Protein AF-A0A7S1VBF8-F1 (afdb_monomer)

pLDDT: mean 85.91, std 6.39, range [58.34, 95.12]

Sequence (138 aa):
GSLFSTAAFVRLISLGGSTGAMVRLSIVARNVTTALSMAITAILGGDMSLAAAFVCLTGVLGGTYGKPLMNKLGITDPITRGLGIGSSSQGLGVAAIADEPDAFPFAAISMVLTAIAATALVSIPEFKKALIKTATGL

Solvent-accessible surface area (backbone atoms only — not comparable to full-atom values): 6655 Å² total; per-residue (Å²): 95,52,53,60,58,43,15,44,47,41,37,73,71,42,47,66,58,97,80,11,51,40,62,32,43,12,48,28,43,30,52,36,46,50,72,57,20,27,54,53,11,54,77,69,64,20,46,41,69,58,12,37,52,49,15,52,53,40,12,51,51,29,31,69,45,41,63,60,50,35,57,73,70,66,62,76,57,37,59,62,48,9,36,48,39,10,42,61,14,22,66,54,13,34,58,55,38,55,89,40,72,76,15,29,61,38,8,52,51,32,34,51,52,50,46,51,51,52,54,58,47,56,69,35,68,68,52,38,52,54,46,48,29,48,28,63,68,102

Organism: NCBI:txid210454

Mean predicted aligned error: 5.27 Å

Radius of gyration: 15.27 Å; Cα contacts (8 Å, |Δi|>4): 232; chains: 1; bounding box: 38×24×44 Å

Secondary structure (DSSP, 8-state):
--HHHHHHHHHHTTTTGGGTHHHHHHHTTTTS-HHHHHHHHHHHT--HHHHHHHHHHHHHHHHHHHHHHHHHTT---HHHHHHHHHHHS-HHHHHHTTT-TTTHHHHHHHHHHHHHHHHHHHTSHHHHHHHHHHHH--

InterPro domains:
  IPR007300 CidB/LrgB family [PF04172] (2-123)
  IPR007300 CidB/LrgB family [PTHR30249] (2-132)

Foldseek 3Di:
DALLVLLLVCVVVCPPPLPCLQLLLLCSQLAADLVLSLVLSVVLVHDSVSNNVSNVVQLVCLLVVLVVVCVVVVPDDLLCSLLSSLRRHYPSNLVSCVVVVSNSVNSVVNNVVNSVVVVVQSVDPVSSVVSSCSNNVD

Structure (mmCIF, N/CA/C/O backbone):
data_AF-A0A7S1VBF8-F1
#
_entry.id   AF-A0A7S1VBF8-F1
#
loop_
_atom_site.group_PDB
_atom_site.id
_atom_site.type_symbol
_atom_site.label_atom_id
_atom_site.label_alt_id
_atom_site.label_comp_id
_atom_site.label_asym_id
_atom_site.label_entity_id
_atom_site.label_seq_id
_atom_site.pdbx_PDB_ins_code
_atom_site.Cartn_x
_atom_site.Cartn_y
_atom_site.Cartn_z
_atom_site.occupancy
_atom_site.B_iso_or_equiv
_atom_site.auth_seq_id
_atom_site.auth_comp_id
_atom_site.auth_asym_id
_atom_site.auth_atom_id
_atom_site.pdbx_PDB_model_num
ATOM 1 N N . GLY A 1 1 ? 0.502 -4.540 1.817 1.00 58.34 1 GLY A N 1
ATOM 2 C CA . GLY A 1 1 ? 0.905 -5.024 0.472 1.00 58.34 1 GLY A CA 1
ATOM 3 C C . GLY A 1 1 ? 2.383 -4.761 0.276 1.00 58.34 1 GLY A C 1
ATOM 4 O O . GLY A 1 1 ? 2.834 -3.735 0.756 1.00 58.34 1 GLY A O 1
ATOM 5 N N . SER A 1 2 ? 3.150 -5.668 -0.333 1.00 70.38 2 SER A N 1
ATOM 6 C CA . SER A 1 2 ? 4.605 -5.505 -0.510 1.00 70.38 2 SER A CA 1
ATOM 7 C C . SER A 1 2 ? 4.956 -5.141 -1.956 1.00 70.38 2 SER A C 1
ATOM 9 O O . SER A 1 2 ? 4.278 -5.581 -2.884 1.00 70.38 2 SER A O 1
ATOM 11 N N . LEU A 1 3 ? 6.030 -4.364 -2.154 1.00 80.31 3 LEU A N 1
ATOM 12 C CA . LEU A 1 3 ? 6.512 -3.949 -3.483 1.00 80.31 3 LEU A CA 1
ATOM 13 C C . LEU A 1 3 ? 6.706 -5.161 -4.418 1.00 80.31 3 LEU A C 1
ATOM 15 O O . LEU A 1 3 ? 6.281 -5.143 -5.570 1.00 80.31 3 LEU A O 1
ATOM 19 N N . PHE A 1 4 ? 7.270 -6.258 -3.898 1.00 82.75 4 PHE A N 1
ATOM 20 C CA . PHE A 1 4 ? 7.457 -7.502 -4.652 1.00 82.75 4 PHE A CA 1
ATOM 21 C C . PHE A 1 4 ? 6.157 -8.221 -4.996 1.00 82.75 4 PHE A C 1
ATOM 23 O O . PHE A 1 4 ? 6.056 -8.779 -6.084 1.00 82.75 4 PHE A O 1
ATOM 30 N N . SER A 1 5 ? 5.164 -8.217 -4.101 1.00 83.00 5 SER A N 1
ATOM 31 C CA . SER A 1 5 ? 3.870 -8.844 -4.380 1.00 83.00 5 SER A CA 1
ATOM 32 C C . SER A 1 5 ? 3.183 -8.143 -5.548 1.00 83.00 5 SER A C 1
ATOM 34 O O . SER A 1 5 ? 2.753 -8.806 -6.491 1.00 83.00 5 SER A O 1
ATOM 36 N N . THR A 1 6 ? 3.177 -6.807 -5.547 1.00 85.31 6 THR A N 1
ATOM 37 C CA . THR A 1 6 ? 2.651 -6.028 -6.670 1.00 85.31 6 THR A CA 1
ATOM 38 C C . THR A 1 6 ? 3.456 -6.281 -7.943 1.00 85.31 6 THR A C 1
ATOM 40 O O . THR A 1 6 ? 2.859 -6.535 -8.984 1.00 85.31 6 THR A O 1
ATOM 43 N N . ALA A 1 7 ? 4.793 -6.273 -7.867 1.00 83.81 7 ALA A N 1
ATOM 44 C CA . ALA A 1 7 ? 5.676 -6.537 -9.006 1.00 83.81 7 ALA A CA 1
ATOM 45 C C . ALA A 1 7 ? 5.431 -7.920 -9.640 1.00 83.81 7 ALA A C 1
ATOM 47 O O . ALA A 1 7 ? 5.294 -8.032 -10.858 1.00 83.81 7 ALA A O 1
ATOM 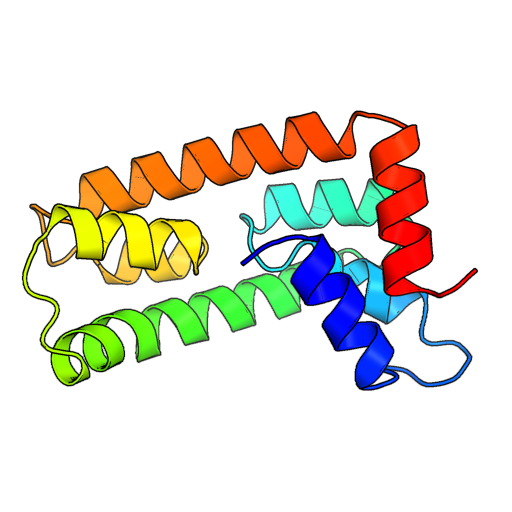48 N N . ALA A 1 8 ? 5.320 -8.966 -8.819 1.00 83.69 8 ALA A N 1
ATOM 49 C CA . ALA A 1 8 ? 5.026 -10.318 -9.278 1.00 83.69 8 ALA A CA 1
ATOM 50 C C . ALA A 1 8 ? 3.622 -10.411 -9.891 1.00 83.69 8 ALA A C 1
ATOM 52 O O . ALA A 1 8 ? 3.447 -11.023 -10.944 1.00 83.69 8 ALA A O 1
ATOM 53 N N . PHE A 1 9 ? 2.633 -9.757 -9.277 1.00 85.81 9 PHE A N 1
ATOM 54 C CA . PHE A 1 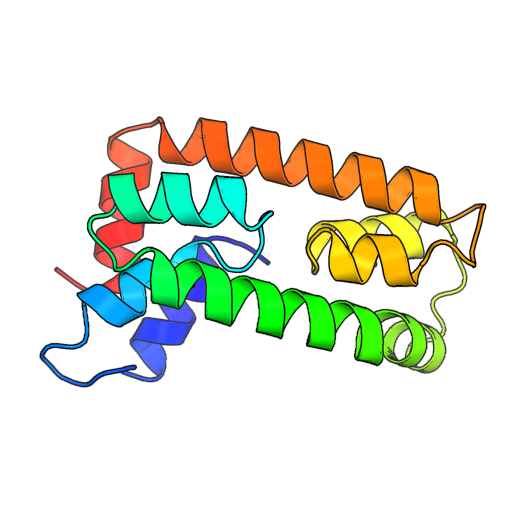9 ? 1.257 -9.750 -9.765 1.00 85.81 9 PHE A CA 1
ATOM 55 C C . PHE A 1 9 ? 1.122 -9.058 -11.127 1.00 85.81 9 PHE A C 1
ATOM 57 O O . PHE A 1 9 ? 0.564 -9.647 -12.052 1.00 85.81 9 PHE A O 1
ATOM 64 N N . VAL A 1 10 ? 1.674 -7.847 -11.294 1.00 85.19 10 VAL A N 1
ATOM 65 C CA . VAL A 1 10 ? 1.590 -7.112 -12.575 1.00 85.19 10 VAL A CA 1
ATOM 66 C C . VAL A 1 10 ? 2.323 -7.827 -13.708 1.00 85.19 10 VAL A C 1
ATOM 68 O O . VAL A 1 10 ? 1.930 -7.712 -14.871 1.00 85.19 10 VAL A O 1
ATOM 71 N N . ARG A 1 11 ? 3.363 -8.599 -13.375 1.00 83.44 11 ARG A N 1
ATOM 72 C CA . ARG A 1 11 ? 4.038 -9.479 -14.323 1.00 83.44 11 ARG A CA 1
ATOM 73 C C . ARG A 1 11 ? 3.185 -10.686 -14.694 1.00 83.44 11 ARG A C 1
ATOM 75 O O . ARG A 1 11 ? 3.086 -10.994 -15.876 1.00 83.44 11 ARG A O 1
ATOM 82 N N . LEU A 1 12 ? 2.587 -11.359 -13.712 1.00 84.88 12 LEU A N 1
ATOM 83 C CA . LEU A 1 12 ? 1.766 -12.552 -13.932 1.00 84.88 12 LEU A CA 1
ATOM 84 C C . LEU A 1 12 ? 0.594 -12.257 -14.872 1.00 84.88 12 LEU A C 1
ATOM 86 O O . LEU A 1 12 ? 0.343 -13.016 -15.801 1.00 84.88 12 LEU A O 1
ATOM 90 N N . ILE A 1 13 ? -0.063 -11.110 -14.693 1.00 85.31 13 ILE A N 1
ATOM 91 C CA . ILE A 1 13 ? -1.163 -10.667 -15.564 1.00 85.31 13 ILE A CA 1
ATOM 92 C C . ILE A 1 13 ? -0.681 -10.030 -16.880 1.00 85.31 13 ILE A C 1
ATOM 94 O O . ILE A 1 13 ? -1.496 -9.562 -17.670 1.00 85.31 13 ILE A O 1
ATOM 98 N N . SER A 1 14 ? 0.635 -9.973 -17.115 1.00 80.00 14 SER A N 1
ATOM 99 C CA . SER A 1 14 ? 1.259 -9.357 -18.293 1.00 80.00 14 SER A CA 1
ATOM 100 C C . SER A 1 14 ? 0.753 -7.943 -18.593 1.00 80.00 14 SER A C 1
ATOM 102 O O . SER A 1 14 ? 0.539 -7.577 -19.751 1.00 80.00 14 SER A O 1
ATOM 104 N N . LEU A 1 15 ? 0.594 -7.116 -17.554 1.00 76.94 15 LEU A N 1
ATOM 105 C CA . LEU A 1 15 ? -0.029 -5.801 -17.689 1.00 76.94 15 LEU A CA 1
ATOM 106 C C . LEU A 1 15 ? 0.736 -4.939 -18.710 1.00 76.94 15 LEU A C 1
ATOM 108 O O . LEU A 1 15 ? 1.951 -4.768 -18.587 1.00 76.94 15 LEU A O 1
ATOM 112 N N . GLY A 1 16 ? 0.042 -4.450 -19.741 1.00 70.81 16 GLY A N 1
ATOM 113 C CA . GLY A 1 16 ? 0.634 -3.652 -20.824 1.00 70.81 16 GLY A CA 1
ATOM 114 C C . GLY A 1 16 ? 1.390 -4.436 -21.914 1.00 70.81 16 GLY A C 1
ATOM 115 O O . GLY A 1 16 ? 2.070 -3.816 -22.725 1.00 70.81 16 GLY A O 1
ATOM 116 N N . GLY A 1 17 ? 1.301 -5.772 -21.965 1.00 72.19 17 GLY A N 1
ATOM 117 C CA . GLY A 1 17 ? 1.886 -6.578 -23.051 1.00 72.19 17 GLY A CA 1
ATOM 118 C C . GLY A 1 17 ? 3.424 -6.592 -23.074 1.00 72.19 17 GLY A C 1
ATOM 119 O O . GLY A 1 17 ? 4.063 -6.446 -22.031 1.00 72.19 17 GLY A O 1
ATOM 120 N N . SER A 1 18 ? 4.037 -6.788 -24.248 1.00 61.75 18 SER A N 1
ATOM 121 C CA . SER A 1 18 ? 5.504 -6.876 -24.409 1.00 61.75 18 SER A CA 1
ATOM 122 C C . SER A 1 18 ? 6.240 -5.553 -24.149 1.00 61.75 18 SER A C 1
ATOM 124 O O . SER A 1 18 ? 7.388 -5.574 -23.715 1.00 61.75 18 SER A O 1
ATOM 126 N N . THR A 1 19 ? 5.578 -4.407 -24.338 1.00 67.19 19 THR A N 1
ATOM 127 C CA . THR A 1 19 ? 6.143 -3.054 -24.133 1.00 67.19 19 THR A CA 1
ATOM 128 C C . THR A 1 19 ? 5.710 -2.426 -22.797 1.00 67.19 19 THR A C 1
ATOM 130 O O . THR A 1 19 ? 6.096 -1.311 -22.458 1.00 67.19 19 THR A O 1
ATOM 133 N N . GLY A 1 20 ? 4.935 -3.149 -21.982 1.00 79.94 20 GLY A N 1
ATOM 134 C CA . GLY A 1 20 ? 4.307 -2.646 -20.755 1.00 79.94 20 GLY A CA 1
ATOM 135 C C . GLY A 1 20 ? 5.230 -2.431 -19.555 1.00 79.94 20 GLY A C 1
ATOM 136 O O . GLY A 1 20 ? 4.731 -2.200 -18.456 1.00 79.94 20 GLY A O 1
ATOM 137 N N . ALA A 1 21 ? 6.555 -2.514 -19.719 1.00 81.31 21 ALA A N 1
ATOM 138 C CA . ALA A 1 21 ? 7.510 -2.393 -18.615 1.00 81.31 21 ALA A CA 1
ATOM 139 C C . ALA A 1 21 ? 7.329 -1.080 -17.833 1.00 81.31 21 ALA A C 1
ATOM 141 O O . ALA A 1 21 ? 7.308 -1.103 -16.605 1.00 81.31 21 ALA A O 1
ATOM 142 N N . MET A 1 22 ? 7.101 0.035 -18.533 1.00 85.19 22 MET A N 1
ATOM 143 C CA . MET A 1 22 ? 6.876 1.344 -17.911 1.00 85.19 22 MET A CA 1
ATOM 144 C C . MET A 1 22 ? 5.627 1.350 -17.019 1.00 85.19 22 MET A C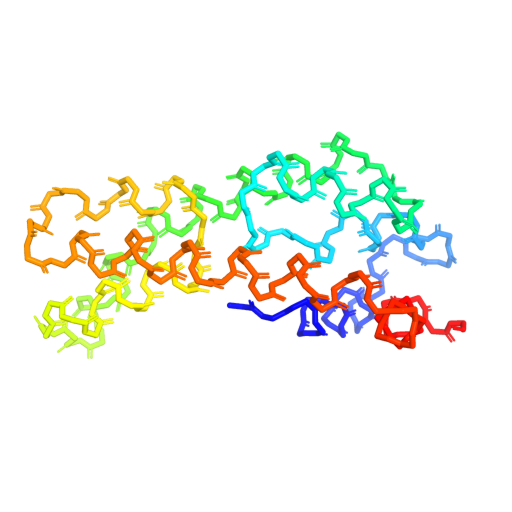 1
ATOM 146 O O . MET A 1 22 ? 5.696 1.763 -15.865 1.00 85.19 22 MET A O 1
ATOM 150 N N . VAL A 1 23 ? 4.508 0.812 -17.517 1.00 85.38 23 VAL A N 1
ATOM 151 C CA . VAL A 1 23 ? 3.244 0.715 -16.766 1.00 85.38 23 VAL A CA 1
ATOM 152 C C . VAL A 1 23 ? 3.399 -0.198 -15.551 1.00 85.38 23 VAL A C 1
ATOM 154 O O . VAL A 1 23 ? 2.918 0.123 -14.467 1.00 85.38 23 VAL A O 1
ATOM 157 N N . ARG A 1 24 ? 4.103 -1.328 -15.702 1.00 86.50 24 ARG A N 1
ATOM 158 C CA . ARG A 1 24 ? 4.373 -2.249 -14.588 1.00 86.50 24 ARG A CA 1
ATOM 159 C C . ARG A 1 24 ? 5.173 -1.557 -13.494 1.00 86.50 24 ARG A C 1
ATOM 161 O O . ARG A 1 24 ? 4.778 -1.649 -12.336 1.00 86.50 24 ARG A O 1
ATOM 168 N N . LEU A 1 25 ? 6.235 -0.835 -13.859 1.00 85.75 25 LEU A N 1
ATOM 169 C CA . LEU A 1 25 ? 7.082 -0.090 -12.924 1.00 85.75 25 LEU A CA 1
ATOM 170 C C . LEU A 1 25 ? 6.314 1.030 -12.206 1.00 85.75 25 LEU A C 1
ATOM 172 O O . LEU A 1 25 ? 6.495 1.190 -11.000 1.00 85.75 25 LEU A O 1
ATOM 176 N N . SER A 1 26 ? 5.396 1.724 -12.889 1.00 88.19 26 SER A N 1
ATOM 177 C CA . SER A 1 26 ? 4.522 2.743 -12.281 1.00 88.19 26 SER A CA 1
ATOM 178 C C . SER A 1 26 ? 3.605 2.217 -11.178 1.00 88.19 26 SER A C 1
ATOM 180 O O . SER A 1 26 ? 3.180 2.978 -10.315 1.00 88.19 26 SER A O 1
ATOM 182 N N . ILE A 1 27 ? 3.263 0.928 -11.197 1.00 86.38 27 ILE A N 1
ATOM 183 C CA . ILE A 1 27 ? 2.285 0.348 -10.265 1.00 86.38 27 ILE A CA 1
ATOM 184 C C . ILE A 1 27 ? 2.962 -0.272 -9.042 1.00 86.38 27 ILE A C 1
ATOM 186 O O . ILE A 1 27 ? 2.313 -0.430 -8.007 1.00 86.38 27 ILE A O 1
ATOM 190 N N . VAL A 1 28 ? 4.256 -0.604 -9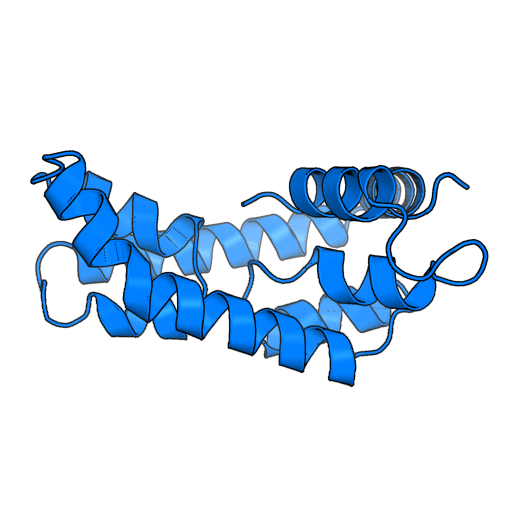.121 1.00 85.12 28 VAL A N 1
ATOM 191 C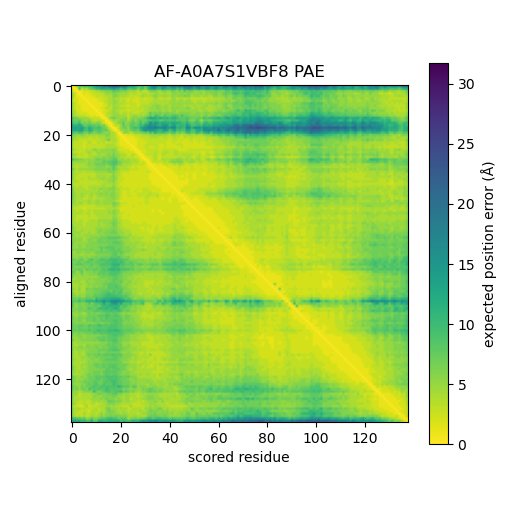 CA . VAL A 1 28 ? 4.976 -1.354 -8.074 1.00 85.12 28 VAL A CA 1
ATOM 192 C C . VAL A 1 28 ? 4.816 -0.723 -6.687 1.00 85.12 28 VAL A C 1
ATOM 194 O O . VAL A 1 28 ? 4.605 -1.447 -5.716 1.00 85.12 28 VAL A O 1
ATOM 197 N N . ALA A 1 29 ? 4.849 0.610 -6.607 1.00 84.12 29 ALA A N 1
ATOM 198 C CA . ALA A 1 29 ? 4.763 1.376 -5.364 1.00 84.12 29 ALA A CA 1
ATOM 199 C C . ALA A 1 29 ? 3.344 1.868 -5.005 1.00 84.12 29 ALA A C 1
ATOM 201 O O . ALA A 1 29 ? 3.190 2.765 -4.182 1.00 84.12 29 ALA A O 1
ATOM 202 N N . ARG A 1 30 ? 2.278 1.272 -5.558 1.00 83.94 30 ARG A N 1
ATOM 203 C CA . ARG A 1 30 ? 0.879 1.700 -5.315 1.00 83.94 30 ARG A CA 1
ATOM 204 C C . ARG A 1 30 ? 0.389 1.641 -3.856 1.00 83.94 30 ARG A C 1
ATOM 206 O O . ARG A 1 30 ? -0.729 2.053 -3.574 1.00 83.94 30 ARG A O 1
ATOM 213 N N . ASN A 1 31 ? 1.159 1.019 -2.968 1.00 76.44 31 ASN A N 1
ATOM 214 C CA . ASN A 1 31 ? 0.837 0.694 -1.574 1.00 76.44 31 ASN A CA 1
ATOM 215 C C . ASN A 1 31 ? 1.425 1.693 -0.560 1.00 76.44 31 ASN A C 1
ATOM 217 O O . ASN A 1 31 ? 1.347 1.447 0.640 1.00 76.44 31 ASN A O 1
ATOM 221 N N . VAL A 1 32 ? 2.058 2.770 -1.027 1.00 80.75 32 VAL A N 1
ATOM 222 C CA . VAL A 1 32 ? 2.551 3.869 -0.186 1.00 80.75 32 VAL A CA 1
ATOM 223 C C . VAL A 1 32 ? 1.787 5.161 -0.493 1.00 80.75 32 VAL A C 1
ATOM 225 O O . VAL A 1 32 ? 0.865 5.179 -1.303 1.00 80.75 32 VAL A O 1
ATOM 228 N N . THR A 1 33 ? 2.135 6.265 0.168 1.00 86.31 33 THR A N 1
ATOM 229 C CA . THR A 1 33 ? 1.528 7.570 -0.122 1.00 86.31 33 THR A CA 1
ATOM 230 C C . THR A 1 33 ? 1.859 8.039 -1.540 1.00 86.31 33 THR A C 1
ATOM 232 O O . THR A 1 33 ? 2.905 7.701 -2.093 1.00 86.31 33 THR A O 1
ATOM 235 N N . THR A 1 34 ? 0.989 8.869 -2.122 1.00 87.75 34 THR A N 1
ATOM 236 C CA . THR A 1 34 ? 1.135 9.382 -3.494 1.00 87.75 34 THR A CA 1
ATOM 237 C C . THR A 1 34 ? 2.503 9.992 -3.758 1.00 87.75 34 THR A C 1
ATOM 239 O O . THR A 1 34 ? 3.167 9.607 -4.718 1.00 87.75 34 THR A O 1
ATOM 242 N N . ALA A 1 35 ? 2.958 10.879 -2.869 1.00 86.25 35 ALA A N 1
ATOM 243 C CA . ALA A 1 35 ? 4.257 11.528 -2.998 1.00 86.25 35 ALA A CA 1
ATOM 244 C C . ALA A 1 35 ? 5.410 10.509 -3.008 1.00 86.25 35 ALA A C 1
ATOM 246 O O . ALA A 1 35 ? 6.301 10.588 -3.853 1.00 86.25 35 ALA A O 1
ATOM 247 N N . LEU A 1 36 ? 5.367 9.513 -2.116 1.00 86.00 36 LEU A N 1
ATOM 248 C CA . LEU A 1 36 ? 6.415 8.501 -2.039 1.00 86.00 36 LEU A CA 1
ATOM 249 C C . LEU A 1 36 ? 6.387 7.555 -3.247 1.00 86.00 36 LEU A C 1
ATOM 251 O O . LEU A 1 36 ? 7.435 7.237 -3.803 1.00 86.00 36 LEU A O 1
ATOM 255 N N . SER A 1 37 ? 5.201 7.149 -3.701 1.00 88.31 37 SER A N 1
ATOM 256 C CA . SER A 1 37 ? 5.056 6.306 -4.890 1.00 88.31 37 SER A CA 1
ATOM 257 C C . SER A 1 37 ? 5.599 6.996 -6.136 1.00 88.31 37 SER A C 1
ATOM 259 O O . SER A 1 37 ? 6.283 6.361 -6.937 1.00 88.31 37 SER A O 1
ATOM 261 N N . MET A 1 38 ? 5.327 8.294 -6.304 1.00 90.44 38 MET A N 1
ATOM 262 C CA . MET A 1 38 ? 5.862 9.077 -7.419 1.00 90.44 38 MET A CA 1
ATOM 263 C C . MET A 1 38 ? 7.392 9.152 -7.364 1.00 90.44 38 MET A C 1
ATOM 265 O O . MET A 1 38 ? 8.040 8.913 -8.381 1.00 90.44 38 MET A O 1
ATOM 269 N N . ALA A 1 39 ? 7.974 9.386 -6.183 1.00 88.75 39 ALA A N 1
ATOM 270 C CA . ALA A 1 39 ? 9.426 9.400 -6.002 1.00 88.75 39 ALA A CA 1
ATOM 271 C C . ALA A 1 39 ? 10.069 8.039 -6.331 1.00 88.75 39 ALA A C 1
ATOM 273 O O . ALA A 1 39 ? 11.035 7.977 -7.091 1.00 88.75 39 ALA A O 1
ATOM 274 N N . ILE A 1 40 ? 9.502 6.935 -5.828 1.00 85.81 40 ILE A N 1
ATOM 275 C CA . ILE A 1 40 ? 9.971 5.576 -6.144 1.00 85.81 40 ILE A CA 1
ATOM 276 C C . ILE A 1 40 ? 9.841 5.303 -7.648 1.00 85.81 40 ILE A C 1
ATOM 278 O O . ILE A 1 40 ? 10.765 4.782 -8.267 1.00 85.81 40 ILE A O 1
ATOM 282 N N . THR A 1 41 ? 8.725 5.696 -8.258 1.00 89.62 41 THR A N 1
ATOM 283 C CA . THR A 1 41 ? 8.476 5.492 -9.691 1.00 89.62 41 THR A CA 1
ATOM 284 C C . THR A 1 41 ? 9.482 6.244 -10.558 1.00 89.62 41 THR A C 1
ATOM 286 O O . THR A 1 41 ? 9.996 5.670 -11.517 1.00 89.62 41 THR A O 1
ATOM 289 N N . ALA A 1 42 ? 9.831 7.480 -10.189 1.00 87.94 42 ALA A N 1
ATOM 290 C CA . ALA A 1 42 ? 10.872 8.249 -10.866 1.00 87.94 42 ALA A CA 1
ATOM 291 C C . ALA A 1 42 ? 12.238 7.544 -10.797 1.00 87.94 42 ALA A C 1
ATOM 293 O O . ALA A 1 42 ? 12.939 7.445 -11.801 1.00 87.94 42 ALA A O 1
ATOM 294 N N . ILE A 1 43 ? 12.591 6.972 -9.638 1.00 85.56 43 ILE A N 1
ATOM 295 C CA . ILE A 1 43 ? 13.836 6.205 -9.451 1.00 85.56 43 ILE A CA 1
ATOM 296 C C . ILE A 1 43 ? 13.843 4.917 -10.292 1.00 85.56 43 ILE A C 1
ATOM 298 O O . ILE A 1 43 ? 14.904 4.484 -10.758 1.00 85.56 43 ILE A O 1
ATOM 302 N N . LEU A 1 44 ? 12.682 4.279 -10.452 1.00 84.69 44 LEU A N 1
ATOM 303 C CA . LEU A 1 44 ? 12.511 3.042 -11.216 1.00 84.69 44 LEU A CA 1
ATOM 304 C C . LEU A 1 44 ? 12.379 3.270 -12.731 1.00 84.69 44 LEU A C 1
ATOM 306 O O . LEU A 1 44 ? 12.533 2.310 -13.480 1.00 84.69 44 LEU A O 1
ATOM 310 N N . GLY A 1 45 ? 12.131 4.503 -13.184 1.00 85.44 45 GLY A N 1
ATOM 311 C CA . GLY A 1 45 ? 11.945 4.834 -14.602 1.00 85.44 45 GLY A CA 1
ATOM 312 C C . GLY A 1 45 ? 10.531 4.566 -15.137 1.00 85.44 45 GLY A C 1
ATOM 313 O O . GLY A 1 45 ? 10.367 4.321 -16.330 1.00 85.44 45 GLY A O 1
ATOM 314 N N . GLY A 1 46 ? 9.515 4.568 -14.268 1.00 86.75 46 GLY A N 1
ATOM 315 C CA . GLY A 1 46 ? 8.106 4.499 -14.670 1.00 86.75 46 GLY A CA 1
ATOM 316 C C . GLY A 1 46 ? 7.476 5.881 -14.887 1.00 86.75 46 GLY A C 1
ATOM 317 O O . GLY A 1 46 ? 8.089 6.919 -14.649 1.00 86.75 46 GLY A O 1
ATOM 318 N N . ASP A 1 47 ? 6.211 5.894 -15.295 1.00 91.25 47 ASP A N 1
ATOM 319 C CA . ASP A 1 47 ? 5.383 7.100 -15.400 1.00 91.25 47 ASP A CA 1
ATOM 320 C C . ASP A 1 47 ? 4.789 7.503 -14.032 1.00 91.25 47 ASP A C 1
ATOM 322 O O . ASP A 1 47 ? 4.066 6.720 -13.402 1.00 91.25 47 ASP A O 1
ATOM 326 N N . MET A 1 48 ? 5.091 8.723 -13.573 1.00 91.56 48 MET A N 1
ATOM 327 C CA . MET A 1 48 ? 4.652 9.253 -12.272 1.00 91.56 48 MET A CA 1
ATOM 328 C C . MET A 1 48 ? 3.146 9.552 -12.211 1.00 91.56 48 MET A C 1
ATOM 330 O O . MET A 1 48 ? 2.543 9.429 -11.142 1.00 91.56 48 MET A O 1
ATOM 334 N N . SER A 1 49 ? 2.531 9.922 -13.335 1.00 91.44 49 SER A N 1
ATOM 335 C CA . SER A 1 49 ? 1.097 10.215 -13.424 1.00 91.44 49 SER A CA 1
ATOM 336 C C . SER A 1 49 ? 0.273 8.942 -13.238 1.00 91.44 49 SER A C 1
ATOM 338 O O . SER A 1 49 ? -0.685 8.925 -12.463 1.00 91.44 49 SER A O 1
ATOM 340 N N . LEU A 1 50 ? 0.693 7.841 -13.869 1.00 89.88 50 LEU A N 1
ATOM 341 C CA . LEU A 1 50 ? 0.101 6.521 -13.652 1.00 89.88 50 LEU A CA 1
ATOM 342 C C . LEU A 1 50 ? 0.266 6.075 -12.200 1.00 89.88 50 LEU A C 1
ATOM 344 O O . LEU A 1 50 ? -0.699 5.605 -11.597 1.00 89.88 50 LEU A O 1
ATOM 348 N N . ALA A 1 51 ? 1.450 6.267 -11.614 1.00 91.00 51 ALA A N 1
ATOM 349 C CA . ALA A 1 51 ? 1.681 5.924 -10.215 1.00 91.00 51 ALA A CA 1
ATOM 350 C C . ALA A 1 51 ? 0.684 6.632 -9.287 1.00 91.00 51 ALA A C 1
ATOM 352 O O . ALA A 1 51 ? 0.034 5.972 -8.477 1.00 91.00 51 ALA A O 1
ATOM 353 N N . ALA A 1 52 ? 0.494 7.945 -9.454 1.00 90.50 52 ALA A N 1
ATOM 354 C CA . ALA A 1 52 ? -0.469 8.713 -8.670 1.00 90.50 52 ALA A CA 1
ATOM 355 C C . ALA A 1 52 ? -1.915 8.214 -8.849 1.00 90.50 52 ALA A C 1
ATOM 357 O O . ALA A 1 52 ? -2.646 8.073 -7.866 1.00 90.50 52 ALA A O 1
ATOM 358 N N . ALA A 1 53 ? -2.319 7.886 -10.080 1.00 90.94 53 ALA A N 1
ATOM 359 C CA . ALA A 1 53 ? -3.654 7.365 -10.365 1.00 90.94 53 ALA A CA 1
ATOM 360 C C . ALA A 1 53 ? -3.917 6.013 -9.673 1.00 90.94 53 ALA A C 1
ATOM 362 O O . ALA A 1 53 ? -4.948 5.836 -9.020 1.00 90.94 53 ALA A O 1
ATOM 363 N N . PHE A 1 54 ? -2.978 5.065 -9.761 1.00 89.00 54 PHE A N 1
ATOM 364 C CA . PHE A 1 54 ? -3.127 3.738 -9.149 1.00 89.00 54 PHE A CA 1
ATOM 365 C C . PHE A 1 54 ? -3.084 3.772 -7.623 1.00 89.00 54 PHE A C 1
ATOM 367 O O . PHE A 1 54 ? -3.804 3.020 -6.964 1.00 89.00 54 PHE A O 1
ATOM 374 N N . VAL A 1 55 ? -2.268 4.652 -7.059 1.00 90.06 55 VAL A N 1
ATOM 375 C CA . VAL A 1 55 ? -2.249 4.995 -5.634 1.00 90.06 55 VAL A CA 1
ATOM 376 C C . VAL A 1 55 ? -3.624 5.495 -5.190 1.00 90.06 55 VAL A C 1
ATOM 378 O O . VAL A 1 55 ? -4.251 4.885 -4.325 1.00 90.06 55 VAL A O 1
ATOM 381 N N . CYS A 1 56 ? -4.167 6.533 -5.837 1.00 89.38 56 CYS A N 1
ATOM 382 C CA . CYS A 1 56 ? -5.491 7.063 -5.501 1.00 89.38 56 CYS A CA 1
ATOM 383 C C . CYS A 1 56 ? -6.570 5.979 -5.581 1.00 89.38 56 CYS A C 1
ATOM 385 O O . CYS A 1 56 ? -7.361 5.834 -4.651 1.00 89.38 56 CYS A O 1
ATOM 387 N N . LEU A 1 57 ? -6.544 5.156 -6.633 1.00 88.94 57 LEU A N 1
ATOM 388 C CA . LEU A 1 57 ? -7.445 4.016 -6.770 1.00 88.94 57 LEU A CA 1
ATOM 389 C C . LEU A 1 57 ? -7.305 3.031 -5.598 1.00 88.94 57 LEU A C 1
ATOM 391 O O . LEU A 1 57 ? -8.305 2.607 -5.028 1.00 88.94 57 LEU A O 1
ATOM 395 N N . THR A 1 58 ? -6.078 2.688 -5.198 1.00 87.19 58 THR A N 1
ATOM 396 C CA . THR A 1 58 ? -5.822 1.826 -4.028 1.00 87.19 58 THR A CA 1
ATOM 397 C C . THR A 1 58 ? -6.372 2.438 -2.751 1.00 87.19 58 THR A C 1
ATOM 399 O O . THR A 1 58 ? -7.003 1.740 -1.965 1.00 87.19 58 THR A O 1
ATOM 402 N N . GLY A 1 59 ? -6.155 3.738 -2.556 1.00 87.00 59 GLY A N 1
ATOM 403 C CA . GLY A 1 59 ? -6.625 4.464 -1.387 1.00 87.00 59 GLY A CA 1
ATOM 404 C C . GLY A 1 59 ? -8.147 4.487 -1.283 1.00 87.00 59 GLY A C 1
ATOM 405 O O . GLY A 1 59 ? -8.676 4.210 -0.209 1.00 87.00 59 GLY A O 1
ATOM 406 N N . VAL A 1 60 ? -8.844 4.745 -2.394 1.00 89.25 60 VAL A N 1
ATOM 407 C CA . VAL A 1 60 ? -10.313 4.700 -2.455 1.00 89.25 60 VAL A CA 1
ATOM 408 C C . VAL A 1 60 ? -10.812 3.292 -2.149 1.00 89.25 60 VAL A C 1
ATOM 410 O O . VAL A 1 60 ? -11.628 3.122 -1.251 1.00 89.25 60 VAL A O 1
ATOM 413 N N . LEU A 1 61 ? -10.270 2.265 -2.812 1.00 88.25 61 LEU A N 1
ATOM 414 C CA . LEU A 1 61 ? -10.670 0.877 -2.563 1.00 88.25 61 LEU A CA 1
ATOM 415 C C . LEU A 1 61 ? -10.418 0.463 -1.105 1.00 88.25 61 LEU A C 1
ATOM 417 O O . LEU A 1 61 ? -11.284 -0.138 -0.475 1.00 88.25 61 LEU A O 1
ATOM 421 N N . GLY A 1 62 ? -9.261 0.813 -0.545 1.00 85.69 62 GLY A N 1
ATOM 422 C CA . GLY A 1 62 ? -8.926 0.524 0.847 1.00 85.69 62 GLY A CA 1
ATOM 423 C C . GLY A 1 62 ? -9.842 1.246 1.836 1.00 85.69 62 GLY A C 1
ATOM 424 O O . GLY A 1 62 ? -10.256 0.646 2.823 1.00 85.69 62 GLY A O 1
ATOM 425 N N . GLY A 1 63 ? -10.197 2.504 1.567 1.00 87.50 63 GLY A N 1
ATOM 426 C CA . GLY A 1 63 ? -11.108 3.269 2.417 1.00 87.50 63 GLY A CA 1
ATOM 427 C C . GLY A 1 63 ? -12.560 2.801 2.335 1.00 87.50 63 GLY A C 1
ATOM 428 O O . GLY A 1 63 ? -13.241 2.725 3.354 1.00 87.50 63 GLY A O 1
ATOM 429 N N . THR A 1 64 ? -13.024 2.425 1.143 1.00 90.50 64 THR A N 1
ATOM 430 C CA . THR A 1 64 ? -14.394 1.944 0.929 1.00 90.50 64 THR A CA 1
ATOM 431 C C . THR A 1 64 ? -14.590 0.518 1.438 1.00 90.50 64 THR A C 1
ATOM 433 O O . THR A 1 64 ? -15.604 0.234 2.069 1.00 90.50 64 THR A O 1
ATOM 436 N N . TYR A 1 65 ? -13.638 -0.386 1.185 1.00 90.19 65 TYR A N 1
ATOM 437 C CA . TYR A 1 65 ? -13.803 -1.815 1.475 1.00 90.19 65 TYR A CA 1
ATOM 438 C C . TYR A 1 65 ? -13.086 -2.296 2.738 1.00 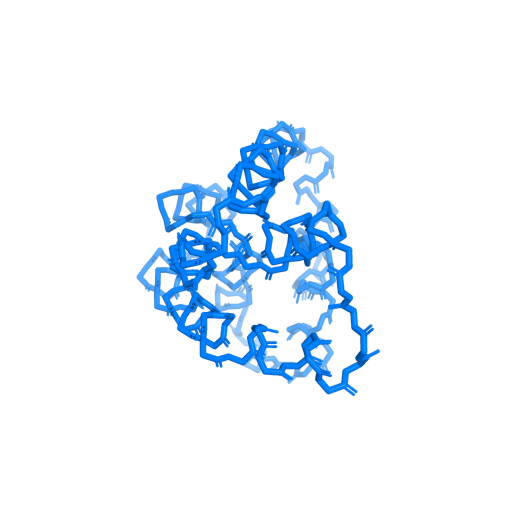90.19 65 TYR A C 1
ATOM 440 O O . TYR A 1 65 ? -13.443 -3.360 3.240 1.00 90.19 65 TYR A O 1
ATOM 448 N N . GLY A 1 66 ? -12.127 -1.542 3.285 1.00 88.56 66 GLY A N 1
ATOM 449 C CA . GLY A 1 66 ? -11.331 -1.962 4.442 1.00 88.56 66 GLY A CA 1
ATOM 450 C C . GLY A 1 66 ? -12.185 -2.295 5.666 1.00 88.56 66 GLY A C 1
ATOM 451 O O . GLY A 1 66 ? -12.253 -3.454 6.075 1.00 88.56 66 GLY A O 1
ATOM 452 N N . LYS A 1 67 ? -12.906 -1.306 6.210 1.00 89.75 67 LYS A N 1
ATOM 453 C CA . LYS A 1 67 ? -13.753 -1.503 7.401 1.00 89.75 67 LYS A CA 1
ATOM 454 C C . LYS A 1 67 ? -14.859 -2.551 7.197 1.00 89.75 67 LYS A C 1
ATOM 456 O O . LYS A 1 67 ? -14.968 -3.448 8.036 1.00 89.75 67 LYS A O 1
ATOM 461 N N . PRO A 1 68 ? -15.655 -2.524 6.102 1.00 90.38 68 PRO A N 1
ATOM 462 C CA . PRO A 1 68 ? -16.671 -3.552 5.868 1.00 90.38 68 PRO A CA 1
ATOM 463 C C . PRO A 1 68 ? -16.099 -4.970 5.807 1.00 90.38 68 PRO A C 1
ATOM 465 O O . PRO A 1 68 ? -16.713 -5.901 6.329 1.00 90.38 68 PRO A O 1
ATOM 468 N N . LEU A 1 69 ? -14.918 -5.146 5.205 1.00 91.00 69 LEU A N 1
ATOM 469 C CA . LEU A 1 69 ? -14.267 -6.450 5.123 1.00 91.00 69 LEU A CA 1
ATOM 470 C C . LEU A 1 69 ? -13.869 -6.965 6.510 1.00 91.00 69 LEU A C 1
ATOM 472 O O . LEU A 1 69 ? -14.090 -8.131 6.820 1.00 91.00 69 LEU A O 1
ATOM 476 N N . MET A 1 70 ? -13.339 -6.096 7.364 1.00 91.06 70 MET A N 1
ATOM 477 C CA . MET A 1 70 ? -12.915 -6.460 8.719 1.00 91.06 70 MET A CA 1
ATOM 478 C C . MET A 1 70 ? -14.104 -6.791 9.617 1.00 91.06 70 MET A C 1
ATOM 480 O O . MET A 1 70 ? -14.049 -7.768 10.360 1.00 91.06 70 MET A O 1
ATOM 484 N N . ASN A 1 71 ? -15.209 -6.052 9.474 1.00 91.88 71 ASN A N 1
ATOM 485 C CA . ASN A 1 71 ? -16.476 -6.380 10.127 1.00 91.88 71 ASN A CA 1
ATOM 486 C C . ASN A 1 71 ? -16.988 -7.758 9.683 1.00 91.88 71 ASN A C 1
ATOM 488 O O . ASN A 1 71 ? -17.391 -8.562 10.517 1.00 91.88 71 ASN A O 1
ATOM 492 N N . LYS A 1 72 ? -16.920 -8.065 8.379 1.00 94.00 72 LYS A N 1
ATOM 493 C CA . LYS A 1 72 ? -17.329 -9.371 7.837 1.00 94.00 72 LYS A CA 1
ATOM 494 C C . LYS A 1 72 ? -16.446 -10.521 8.332 1.00 94.00 72 LYS A C 1
ATOM 496 O O . LYS A 1 72 ? -16.939 -11.629 8.507 1.00 94.00 72 LYS A O 1
ATOM 501 N N . LEU A 1 73 ? -15.160 -10.260 8.555 1.00 92.88 73 LEU A N 1
ATOM 502 C CA . LEU A 1 73 ? -14.211 -11.217 9.129 1.00 92.88 73 LEU A CA 1
ATOM 503 C C . LEU A 1 73 ? -14.298 -11.314 10.663 1.00 92.88 73 LEU A C 1
ATOM 505 O O . LEU A 1 73 ? -13.574 -12.111 11.252 1.00 92.88 73 LEU A O 1
ATOM 509 N N . GLY A 1 74 ? -15.158 -10.524 11.316 1.00 93.00 74 GLY A N 1
ATOM 510 C CA . GLY A 1 74 ? -15.309 -10.524 12.773 1.00 93.00 74 GLY A CA 1
ATOM 511 C C . GLY A 1 74 ? -14.114 -9.931 13.529 1.00 93.00 74 GLY A C 1
ATOM 512 O O . GLY A 1 74 ? -13.928 -10.231 14.704 1.00 93.00 74 GLY A O 1
ATOM 513 N N . ILE A 1 75 ? -13.290 -9.103 12.877 1.00 93.50 75 ILE A N 1
ATOM 514 C CA . ILE A 1 75 ? -12.119 -8.476 13.502 1.00 93.50 75 ILE A CA 1
ATOM 515 C C . ILE A 1 75 ? -12.586 -7.279 14.332 1.00 93.50 75 ILE A C 1
ATOM 517 O O . ILE A 1 75 ? -12.961 -6.243 13.782 1.00 93.50 75 ILE A O 1
ATOM 521 N N . THR A 1 76 ? -12.546 -7.407 15.654 1.00 91.69 76 THR A N 1
ATOM 522 C CA . THR A 1 76 ? -12.996 -6.369 16.597 1.00 91.69 76 THR A CA 1
ATOM 523 C C . THR A 1 76 ? -11.854 -5.656 17.315 1.00 91.69 76 THR A C 1
ATOM 525 O O . THR A 1 76 ? -12.044 -4.530 17.760 1.00 91.69 76 THR A O 1
ATOM 528 N N . ASP A 1 77 ? -10.672 -6.271 17.396 1.00 95.12 77 ASP A N 1
ATOM 529 C CA . ASP A 1 77 ? -9.510 -5.709 18.088 1.00 95.12 77 ASP A CA 1
ATOM 530 C C . ASP A 1 77 ? -8.998 -4.419 17.404 1.00 95.12 77 ASP A C 1
ATOM 532 O O . ASP A 1 77 ? -8.557 -4.487 16.250 1.00 95.12 77 ASP A O 1
ATOM 536 N N . PRO A 1 78 ? -9.015 -3.251 18.079 1.00 92.50 78 PRO A N 1
ATOM 537 C CA . PRO A 1 78 ? -8.634 -1.971 17.477 1.00 92.50 78 PRO A CA 1
ATOM 538 C C . PRO A 1 78 ? -7.198 -1.944 16.945 1.00 92.50 78 PRO A C 1
ATOM 540 O O . PRO A 1 78 ? -6.933 -1.334 15.908 1.00 92.50 78 PRO A O 1
ATOM 543 N N . ILE A 1 79 ? -6.276 -2.649 17.608 1.00 94.31 79 ILE A N 1
ATOM 544 C CA . ILE A 1 79 ? -4.867 -2.716 17.203 1.00 94.31 79 ILE A CA 1
ATOM 545 C C . ILE A 1 79 ? -4.753 -3.448 15.868 1.00 94.31 79 ILE A C 1
ATOM 547 O O . ILE A 1 79 ? -4.215 -2.911 14.899 1.00 94.31 79 ILE A O 1
ATOM 551 N N . THR A 1 80 ? -5.313 -4.654 15.791 1.00 92.31 80 THR A N 1
ATOM 552 C CA . THR A 1 80 ? -5.374 -5.456 14.566 1.00 92.31 80 THR A CA 1
ATOM 553 C C . THR A 1 80 ? -6.063 -4.677 13.459 1.00 92.31 80 THR A C 1
ATOM 555 O O . THR A 1 80 ? -5.613 -4.701 12.309 1.00 92.31 80 THR A O 1
ATOM 558 N N . ARG A 1 81 ? -7.127 -3.938 13.802 1.00 92.75 81 ARG A N 1
ATOM 559 C CA . ARG A 1 81 ? -7.858 -3.153 12.820 1.00 92.75 81 ARG A CA 1
ATOM 560 C C . ARG A 1 81 ? -7.006 -2.038 12.223 1.00 92.75 81 ARG A C 1
ATOM 562 O O . ARG A 1 81 ? -6.861 -1.945 11.001 1.00 92.75 81 ARG A O 1
ATOM 569 N N . GLY A 1 82 ? -6.391 -1.242 13.090 1.00 91.81 82 GLY A N 1
ATOM 570 C CA . GLY A 1 82 ? -5.524 -0.149 12.688 1.00 91.81 82 GLY A CA 1
ATOM 571 C C . GLY A 1 82 ? -4.311 -0.635 11.901 1.00 91.81 82 GLY A C 1
ATOM 572 O O . GLY A 1 82 ? -4.069 -0.167 10.790 1.00 91.81 82 GLY A O 1
ATOM 573 N N . LEU A 1 83 ? -3.586 -1.633 12.413 1.00 91.50 83 LEU A N 1
ATOM 574 C CA . LEU A 1 83 ? -2.419 -2.199 11.729 1.00 91.50 83 LEU A CA 1
ATOM 575 C C . LEU A 1 83 ? -2.779 -2.791 10.360 1.00 91.50 83 LEU A C 1
ATOM 577 O O . LEU A 1 83 ? -2.040 -2.583 9.392 1.00 91.50 83 LEU A O 1
ATOM 581 N N . GLY A 1 84 ? -3.916 -3.486 10.266 1.00 88.62 84 GLY A N 1
ATOM 582 C CA . GLY A 1 84 ? -4.437 -4.050 9.025 1.00 88.62 84 GLY A CA 1
ATOM 583 C C . GLY A 1 84 ? -4.684 -2.971 7.974 1.00 88.62 84 GLY A C 1
ATOM 584 O O . GLY A 1 84 ? -4.051 -2.993 6.920 1.00 88.62 84 GLY A O 1
ATOM 585 N N . ILE A 1 85 ? -5.522 -1.977 8.289 1.00 88.06 85 ILE A N 1
ATOM 586 C CA . ILE A 1 85 ? -5.831 -0.874 7.363 1.00 88.06 85 ILE A CA 1
ATOM 587 C C . ILE A 1 85 ? -4.573 -0.079 7.001 1.00 88.06 85 ILE A C 1
ATOM 589 O O . ILE A 1 85 ? -4.345 0.195 5.820 1.00 88.06 85 ILE A O 1
ATOM 593 N N . GLY A 1 86 ? -3.740 0.256 7.988 1.00 87.12 86 GLY A N 1
ATOM 594 C CA . GLY A 1 86 ? -2.532 1.058 7.790 1.00 87.12 86 GLY A CA 1
ATOM 595 C C . GLY A 1 86 ? -1.445 0.374 6.957 1.00 87.12 86 GLY A C 1
ATOM 596 O O . GLY A 1 86 ? -0.671 1.061 6.299 1.00 87.12 86 GLY A O 1
ATOM 597 N N . SER A 1 87 ? -1.403 -0.964 6.938 1.00 82.38 87 SER A N 1
ATOM 598 C CA . SER A 1 87 ? -0.425 -1.744 6.153 1.00 82.38 87 SER A CA 1
ATOM 599 C C . SER A 1 87 ? -0.946 -2.179 4.776 1.00 82.38 87 SER A C 1
ATOM 601 O O . SER A 1 87 ? -0.165 -2.484 3.860 1.00 82.38 87 SER A O 1
ATOM 603 N N . SER A 1 88 ? -2.270 -2.265 4.610 1.00 78.56 88 SER A N 1
ATOM 604 C CA . SER A 1 88 ? -2.906 -2.629 3.342 1.00 78.56 88 SER A CA 1
ATOM 605 C C . SER A 1 88 ? -3.259 -1.427 2.473 1.00 78.56 88 SER A C 1
ATOM 607 O O . SER A 1 88 ? -3.367 -1.583 1.258 1.00 78.56 88 SER A O 1
ATOM 609 N N . SER A 1 89 ? -3.456 -0.257 3.082 1.00 74.12 89 SER A N 1
ATOM 610 C CA . SER A 1 89 ? -3.875 0.966 2.402 1.00 74.12 89 SER A CA 1
ATOM 611 C C . SER A 1 89 ? -2.816 2.066 2.482 1.00 74.12 89 SER A C 1
ATOM 613 O O . SER A 1 89 ? -1.734 1.900 3.033 1.00 74.12 89 SER A O 1
ATOM 615 N N . GLN A 1 90 ? -3.160 3.209 1.906 1.00 82.19 90 GLN A N 1
ATOM 616 C CA . GLN A 1 90 ? -2.432 4.468 2.008 1.00 82.19 90 GLN A CA 1
ATOM 617 C C . GLN A 1 90 ? -3.301 5.517 2.721 1.00 82.19 90 GLN A C 1
ATOM 619 O O . GLN A 1 90 ? -4.398 5.206 3.182 1.00 82.19 90 GLN A O 1
ATOM 624 N N . GLY A 1 91 ? -2.862 6.779 2.746 1.00 80.50 91 GLY A N 1
ATOM 625 C CA . GLY A 1 91 ? -3.496 7.858 3.520 1.00 80.50 91 GLY A CA 1
ATOM 626 C C . GLY A 1 91 ? -5.027 7.959 3.428 1.00 80.50 91 GLY A C 1
ATOM 627 O O . GLY A 1 91 ? -5.666 8.189 4.447 1.00 80.50 91 GLY A O 1
ATOM 628 N N . LEU A 1 92 ? -5.638 7.706 2.263 1.00 84.50 92 LEU A N 1
ATOM 629 C CA . LEU A 1 92 ? -7.103 7.706 2.115 1.00 84.50 92 LEU A CA 1
ATOM 630 C C . LEU A 1 92 ? -7.802 6.587 2.909 1.00 84.50 92 LEU A C 1
ATOM 632 O O . LEU A 1 92 ? -8.865 6.819 3.473 1.00 84.50 92 LEU A O 1
ATOM 636 N N . GLY A 1 93 ? -7.220 5.388 2.997 1.00 83.38 93 GLY A N 1
ATOM 637 C CA . GLY A 1 93 ? -7.790 4.318 3.821 1.00 83.38 93 GLY A CA 1
ATOM 638 C C . GLY A 1 93 ? -7.527 4.506 5.310 1.00 83.38 93 GLY A C 1
ATOM 639 O O . GLY A 1 93 ? -8.377 4.147 6.115 1.00 83.38 93 GLY A O 1
ATOM 640 N N . VAL A 1 94 ? -6.402 5.126 5.680 1.00 87.00 94 VAL A N 1
ATOM 641 C CA . VAL A 1 94 ? -6.153 5.535 7.074 1.00 87.00 94 VAL A CA 1
ATOM 642 C C . VAL A 1 94 ? -7.163 6.603 7.504 1.00 87.00 94 VAL A C 1
ATOM 644 O O . VAL A 1 94 ? -7.731 6.510 8.585 1.00 87.00 94 VAL A O 1
ATOM 647 N N . ALA A 1 95 ? -7.463 7.573 6.636 1.00 88.38 95 ALA A N 1
ATOM 648 C CA . ALA A 1 95 ? -8.519 8.551 6.888 1.00 88.38 95 ALA A CA 1
ATOM 649 C C . ALA A 1 95 ? -9.898 7.888 7.026 1.00 88.38 95 ALA A C 1
ATOM 651 O O . ALA A 1 95 ? -10.724 8.340 7.813 1.00 88.38 95 ALA A O 1
ATOM 652 N N . ALA A 1 96 ? -10.140 6.792 6.303 1.00 89.06 96 ALA A N 1
ATOM 653 C CA . ALA A 1 96 ? -11.403 6.079 6.388 1.00 89.06 96 ALA A CA 1
ATOM 654 C C . ALA A 1 96 ? -11.637 5.413 7.748 1.00 89.06 96 ALA A C 1
ATOM 656 O O . ALA A 1 96 ? -12.794 5.209 8.064 1.00 89.06 96 ALA A O 1
ATOM 657 N N . ILE A 1 97 ? -10.612 5.089 8.547 1.00 91.12 97 ILE A N 1
ATOM 658 C CA . ILE A 1 97 ? -10.776 4.515 9.900 1.00 91.12 97 ILE A CA 1
ATOM 659 C C . ILE A 1 97 ? -10.749 5.577 11.014 1.00 91.12 97 ILE A C 1
ATOM 661 O O . ILE A 1 97 ? -10.707 5.243 12.192 1.00 91.12 97 ILE A O 1
ATOM 665 N N . ALA A 1 98 ? -10.773 6.868 10.667 1.00 91.31 98 ALA A N 1
ATOM 666 C CA . ALA A 1 98 ? -10.712 7.962 11.641 1.00 91.31 98 ALA A CA 1
ATOM 667 C C . ALA A 1 98 ? -11.930 8.043 12.583 1.00 91.31 98 ALA A C 1
ATOM 669 O O . ALA A 1 98 ? -11.839 8.638 13.652 1.00 91.31 98 ALA A O 1
ATOM 670 N N . ASP A 1 99 ? -13.056 7.441 12.204 1.00 92.94 99 ASP A N 1
ATOM 671 C CA . ASP A 1 99 ? -14.246 7.254 13.040 1.00 92.94 99 ASP A CA 1
ATOM 672 C C . ASP A 1 99 ? -14.077 6.167 14.119 1.00 92.94 99 ASP A C 1
ATOM 674 O O . ASP A 1 99 ? -14.905 6.079 15.022 1.00 92.94 99 ASP A O 1
ATOM 678 N N . GLU A 1 100 ? -13.008 5.366 14.060 1.00 93.25 100 GLU A N 1
ATOM 679 C CA . GLU A 1 100 ? -12.614 4.402 15.092 1.00 93.25 100 GLU A CA 1
ATOM 680 C C . GLU A 1 100 ? -11.384 4.933 15.855 1.00 93.25 100 GLU A C 1
ATOM 682 O O . GLU A 1 100 ? -10.241 4.615 15.499 1.00 93.25 100 GLU A O 1
ATOM 6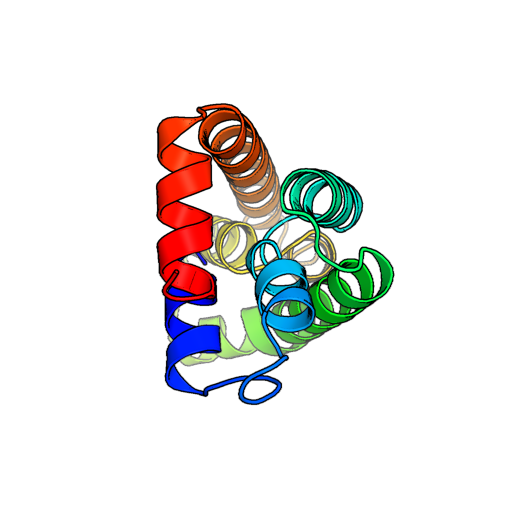87 N N . PRO A 1 101 ? -11.578 5.752 16.907 1.00 92.62 101 PRO A N 1
ATOM 688 C CA . PRO A 1 101 ? -10.494 6.497 17.552 1.00 92.62 101 PRO A CA 1
ATOM 689 C C . PRO A 1 101 ? -9.416 5.599 18.168 1.00 92.62 101 PRO A C 1
ATOM 691 O O . PRO A 1 101 ? -8.250 5.984 18.192 1.00 92.62 101 PRO A O 1
ATOM 694 N N . ASP A 1 102 ? -9.775 4.390 18.603 1.00 94.94 102 ASP A N 1
ATOM 695 C CA . ASP A 1 102 ? -8.830 3.433 19.184 1.00 94.94 102 ASP A CA 1
ATOM 696 C C . ASP A 1 102 ? -7.974 2.724 18.121 1.00 94.94 102 ASP A C 1
ATOM 698 O O . ASP A 1 102 ? -6.860 2.294 18.409 1.00 94.94 102 ASP A O 1
ATOM 702 N N . ALA A 1 103 ? -8.463 2.606 16.881 1.00 93.06 103 ALA A N 1
ATOM 703 C CA . ALA A 1 103 ? -7.761 1.937 15.782 1.00 93.06 103 ALA A CA 1
ATOM 704 C C . ALA A 1 103 ? -6.927 2.914 14.934 1.00 93.06 103 ALA A C 1
ATOM 706 O O . ALA A 1 103 ? -5.856 2.562 14.427 1.00 93.06 103 ALA A O 1
ATOM 707 N N . PHE A 1 104 ? -7.394 4.156 14.788 1.00 93.44 104 PHE A N 1
ATOM 708 C CA . PHE A 1 104 ? -6.776 5.177 13.942 1.00 93.44 104 PHE A CA 1
ATOM 709 C C . PHE A 1 104 ? -5.277 5.435 14.227 1.00 93.44 104 PHE A C 1
ATOM 711 O O . PHE A 1 104 ? -4.495 5.452 13.268 1.00 93.44 104 PHE A O 1
ATOM 718 N N . PRO A 1 105 ? -4.810 5.557 15.490 1.00 93.69 105 PRO A N 1
ATOM 719 C CA . PRO A 1 105 ? -3.390 5.759 15.786 1.00 93.69 105 PRO A CA 1
ATOM 720 C C . PRO A 1 105 ? -2.506 4.615 15.275 1.00 93.69 105 PRO A C 1
ATOM 722 O O . PRO A 1 105 ? -1.442 4.857 14.701 1.00 93.69 105 PRO A O 1
ATOM 725 N N . PHE A 1 106 ? -2.962 3.366 15.412 1.00 93.75 106 PHE A N 1
ATOM 726 C CA . PHE A 1 106 ? -2.227 2.194 14.928 1.00 93.75 106 PHE A CA 1
ATOM 727 C C . PHE A 1 106 ? -2.156 2.160 13.398 1.00 93.75 106 PHE A C 1
ATOM 729 O O . PHE A 1 106 ? -1.127 1.774 12.840 1.00 93.75 106 PHE A O 1
ATOM 736 N N . ALA A 1 107 ? -3.202 2.627 12.710 1.00 90.56 107 ALA A N 1
ATOM 737 C CA . ALA A 1 107 ? -3.182 2.778 11.257 1.00 90.56 107 ALA A CA 1
ATOM 738 C C . ALA A 1 107 ? -2.158 3.822 10.796 1.00 9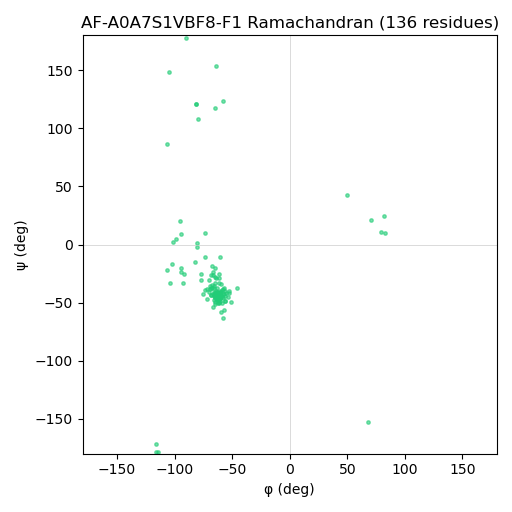0.56 107 ALA A C 1
ATOM 740 O O . ALA A 1 107 ? -1.388 3.559 9.869 1.00 90.56 107 ALA A O 1
ATOM 741 N N . ALA A 1 108 ? -2.095 4.974 11.468 1.00 89.56 108 ALA A N 1
ATOM 742 C CA . ALA A 1 108 ? -1.122 6.018 11.160 1.00 89.56 108 ALA A CA 1
ATOM 743 C C . ALA A 1 108 ? 0.326 5.540 11.377 1.00 89.56 108 ALA A C 1
ATOM 745 O O . ALA A 1 108 ? 1.171 5.715 10.496 1.00 89.56 108 ALA A O 1
ATOM 746 N N . ILE A 1 109 ? 0.605 4.876 12.505 1.00 91.06 109 ILE A N 1
ATOM 747 C CA . ILE A 1 109 ? 1.936 4.327 12.812 1.00 91.06 109 ILE A CA 1
ATOM 748 C C . ILE A 1 109 ? 2.337 3.263 11.784 1.00 91.06 109 ILE A C 1
ATOM 750 O O . ILE A 1 109 ? 3.441 3.317 11.241 1.00 91.06 109 ILE A O 1
ATOM 754 N N . SER A 1 110 ? 1.434 2.328 11.474 1.00 89.50 110 SER A N 1
ATOM 755 C CA . SER A 1 110 ? 1.659 1.277 10.473 1.00 89.50 110 SER A CA 1
ATOM 756 C C . SER A 1 110 ? 2.004 1.860 9.097 1.00 89.50 110 SER A C 1
ATOM 758 O O . SER A 1 110 ? 2.963 1.423 8.450 1.00 89.50 110 SER A O 1
ATOM 760 N N . MET A 1 111 ? 1.291 2.911 8.679 1.00 87.75 111 MET A N 1
ATOM 761 C CA . MET A 1 111 ? 1.549 3.606 7.418 1.00 87.75 111 MET A CA 1
ATOM 762 C C . MET A 1 111 ? 2.940 4.255 7.395 1.00 87.75 111 MET A C 1
ATOM 764 O O . MET A 1 111 ? 3.680 4.089 6.424 1.00 87.75 111 MET A O 1
ATOM 768 N N . VAL A 1 112 ? 3.316 4.977 8.457 1.00 86.31 112 VAL A N 1
ATOM 769 C CA . VAL A 1 112 ? 4.631 5.638 8.553 1.00 86.31 112 VAL A CA 1
ATOM 770 C C . VAL A 1 112 ? 5.757 4.608 8.549 1.00 86.31 112 VAL A C 1
ATOM 772 O O . VAL A 1 112 ? 6.728 4.760 7.808 1.00 86.31 112 VAL A O 1
ATOM 775 N N . LEU A 1 113 ? 5.614 3.525 9.313 1.00 87.81 113 LEU A N 1
ATOM 776 C CA . LEU A 1 113 ? 6.617 2.467 9.374 1.00 87.81 113 LEU A CA 1
ATOM 777 C C . LEU A 1 113 ? 6.798 1.786 8.011 1.00 87.81 113 LEU A C 1
ATOM 779 O O . LEU A 1 113 ? 7.926 1.568 7.566 1.00 87.81 113 LEU A O 1
ATOM 783 N N . THR A 1 114 ? 5.693 1.524 7.310 1.00 84.12 114 THR A N 1
ATOM 784 C CA . THR A 1 114 ? 5.714 0.965 5.951 1.00 84.12 114 THR A CA 1
ATOM 785 C C . THR A 1 114 ? 6.392 1.919 4.966 1.00 84.12 114 THR A C 1
ATOM 787 O O . THR A 1 114 ? 7.185 1.477 4.135 1.00 84.12 114 THR A O 1
ATOM 790 N N . ALA A 1 115 ? 6.135 3.226 5.071 1.00 81.62 115 ALA A N 1
ATOM 791 C CA . ALA A 1 115 ? 6.761 4.236 4.223 1.00 81.62 115 ALA A CA 1
ATOM 792 C C . ALA A 1 115 ? 8.280 4.320 4.446 1.00 81.62 115 ALA A C 1
ATOM 794 O O . ALA A 1 115 ? 9.044 4.332 3.476 1.00 81.62 115 ALA A O 1
ATOM 795 N N . ILE A 1 116 ? 8.728 4.318 5.705 1.00 85.25 116 ILE A N 1
ATOM 796 C CA . ILE A 1 116 ? 10.155 4.308 6.057 1.00 85.25 116 ILE A CA 1
ATOM 797 C C . ILE A 1 116 ? 10.819 3.041 5.513 1.00 85.25 116 ILE A C 1
ATOM 799 O O . ILE A 1 116 ? 11.828 3.131 4.814 1.00 85.25 116 ILE A O 1
ATOM 803 N N . ALA A 1 117 ? 10.226 1.871 5.765 1.00 85.00 117 ALA A N 1
ATOM 804 C CA . ALA A 1 117 ? 10.762 0.597 5.301 1.00 85.00 117 ALA A CA 1
ATOM 805 C C . ALA A 1 117 ? 10.851 0.536 3.767 1.00 85.00 117 ALA A C 1
ATOM 807 O O . ALA A 1 117 ? 11.890 0.166 3.225 1.00 85.00 117 ALA A O 1
ATOM 808 N N . ALA A 1 118 ? 9.800 0.952 3.053 1.00 81.38 118 ALA A N 1
ATOM 809 C CA . ALA A 1 118 ? 9.795 0.983 1.591 1.00 81.38 118 ALA A CA 1
ATOM 810 C C . ALA A 1 118 ? 10.881 1.915 1.031 1.00 81.38 118 ALA A C 1
ATOM 812 O O . ALA A 1 118 ? 11.601 1.536 0.107 1.00 81.38 118 ALA A O 1
ATOM 813 N N . THR A 1 119 ? 11.036 3.104 1.618 1.00 80.94 119 THR A N 1
ATOM 814 C CA . THR A 1 119 ? 12.050 4.086 1.202 1.00 80.94 119 THR A CA 1
ATOM 815 C C . THR A 1 119 ? 13.468 3.566 1.442 1.00 80.94 119 THR A C 1
ATOM 817 O O . THR A 1 119 ? 14.319 3.636 0.552 1.00 80.94 119 THR A O 1
ATOM 820 N N . ALA A 1 120 ? 13.721 3.000 2.625 1.00 85.56 120 ALA A N 1
ATOM 821 C CA . ALA A 1 120 ? 15.023 2.449 2.985 1.00 85.56 120 ALA A CA 1
ATOM 822 C C . ALA A 1 120 ? 15.409 1.272 2.078 1.00 85.56 120 ALA A C 1
ATOM 824 O O . ALA A 1 120 ? 16.527 1.226 1.570 1.00 85.56 120 ALA A O 1
ATOM 825 N N . LEU A 1 121 ? 14.469 0.359 1.810 1.00 83.50 121 LEU A N 1
ATOM 826 C CA . LEU A 1 121 ? 14.705 -0.801 0.950 1.00 83.50 121 LEU A CA 1
ATOM 827 C C . LEU A 1 121 ? 14.976 -0.403 -0.504 1.00 83.50 121 LEU A C 1
ATOM 829 O O . LEU A 1 121 ? 15.919 -0.908 -1.105 1.00 83.50 121 LEU A O 1
ATOM 833 N N . VAL A 1 122 ? 14.200 0.527 -1.072 1.00 79.31 122 VAL A N 1
ATOM 834 C CA . VAL A 1 122 ? 14.405 0.994 -2.458 1.00 79.31 122 VAL A CA 1
ATOM 835 C C . VAL A 1 122 ? 15.743 1.722 -2.631 1.00 79.31 122 VAL A C 1
ATOM 837 O O . VAL A 1 122 ? 16.323 1.677 -3.716 1.00 79.31 122 VAL A O 1
ATOM 840 N N . SER A 1 123 ? 16.261 2.346 -1.571 1.00 81.75 123 SER A N 1
ATOM 841 C CA . SER A 1 123 ? 17.572 3.010 -1.594 1.00 81.75 123 SER A CA 1
ATOM 842 C C . SER A 1 123 ? 18.743 2.029 -1.751 1.00 81.75 123 SER A C 1
ATOM 844 O O . SER A 1 123 ? 19.829 2.438 -2.157 1.00 81.75 123 SER A O 1
ATOM 846 N N . ILE A 1 124 ? 18.543 0.733 -1.480 1.00 88.88 124 ILE A N 1
ATOM 847 C CA . ILE A 1 124 ? 19.573 -0.299 -1.647 1.00 88.88 124 ILE A CA 1
ATOM 848 C C . ILE A 1 124 ? 19.636 -0.729 -3.129 1.00 88.88 124 ILE A C 1
ATOM 850 O O . ILE A 1 124 ? 18.652 -1.259 -3.656 1.00 88.88 124 ILE A O 1
ATOM 854 N N . PRO A 1 125 ? 20.789 -0.589 -3.818 1.00 85.06 125 PRO A N 1
ATOM 855 C CA . PRO A 1 125 ? 20.900 -0.876 -5.253 1.00 85.06 125 PRO A CA 1
ATOM 856 C C . PRO A 1 125 ? 20.533 -2.313 -5.642 1.00 85.06 125 PRO A C 1
ATOM 858 O O . PRO A 1 125 ? 19.877 -2.535 -6.659 1.00 85.06 125 PRO A O 1
ATOM 861 N N . GLU A 1 126 ? 20.921 -3.294 -4.826 1.00 87.50 126 GLU A N 1
ATOM 862 C CA . GLU A 1 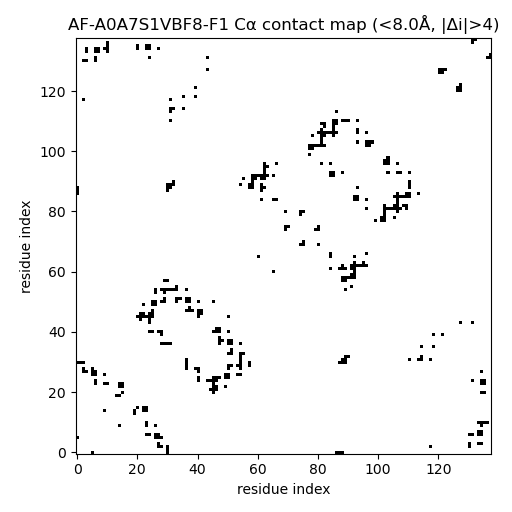126 ? 20.622 -4.710 -5.077 1.00 87.50 126 GLU A CA 1
ATOM 863 C C . GLU A 1 126 ? 19.124 -5.007 -4.963 1.00 87.50 126 GLU A C 1
ATOM 865 O O . GLU A 1 126 ? 18.555 -5.727 -5.785 1.00 87.50 126 GLU A O 1
ATOM 870 N N . PHE A 1 127 ? 18.453 -4.364 -4.007 1.00 86.00 127 PHE A N 1
ATOM 871 C CA . PHE A 1 127 ? 17.010 -4.478 -3.847 1.00 86.00 127 PHE A CA 1
ATOM 872 C C . PHE A 1 127 ? 16.271 -3.857 -5.036 1.00 86.00 127 PHE A C 1
ATOM 874 O O . PHE A 1 127 ? 15.349 -4.463 -5.582 1.00 86.00 127 PHE A O 1
ATOM 881 N N . LYS A 1 128 ? 16.724 -2.685 -5.500 1.00 82.94 128 LYS A N 1
ATOM 882 C CA . LYS A 1 128 ? 16.198 -2.032 -6.706 1.00 82.94 128 LYS A CA 1
ATOM 883 C C . LYS A 1 128 ? 16.291 -2.947 -7.930 1.00 82.94 128 LYS A C 1
ATOM 885 O O . LYS A 1 128 ? 15.297 -3.119 -8.635 1.00 82.94 128 LYS A O 1
ATOM 890 N N . LYS A 1 129 ? 17.455 -3.559 -8.179 1.00 84.50 129 LYS A N 1
ATOM 891 C CA . LYS A 1 129 ? 17.649 -4.494 -9.303 1.00 84.50 129 LYS A CA 1
ATOM 892 C C . LYS A 1 129 ? 16.714 -5.699 -9.198 1.00 84.50 129 LYS A C 1
ATOM 894 O O . LYS A 1 129 ? 16.053 -6.042 -10.176 1.00 84.50 129 LYS A O 1
ATOM 899 N N . ALA A 1 130 ? 16.614 -6.306 -8.014 1.00 85.25 130 ALA A N 1
ATOM 900 C CA . ALA A 1 130 ? 15.720 -7.438 -7.775 1.00 85.25 130 ALA A CA 1
ATOM 901 C C . ALA A 1 130 ? 14.246 -7.074 -8.024 1.00 85.25 130 ALA A C 1
ATOM 903 O O . ALA A 1 130 ? 13.499 -7.854 -8.619 1.00 85.25 130 ALA A O 1
ATOM 904 N N . LEU A 1 131 ? 13.831 -5.876 -7.610 1.00 83.69 131 LEU A N 1
ATOM 905 C CA . LEU A 1 131 ? 12.475 -5.375 -7.803 1.00 83.69 131 LEU A CA 1
ATOM 906 C C . LEU A 1 131 ? 12.150 -5.169 -9.288 1.00 83.69 131 LEU A C 1
ATOM 908 O O . LEU A 1 131 ? 11.116 -5.645 -9.759 1.00 83.69 131 LEU A O 1
ATOM 912 N N . ILE A 1 132 ? 13.052 -4.520 -10.032 1.00 83.00 132 ILE A N 1
ATOM 913 C CA . ILE A 1 132 ? 12.911 -4.318 -11.481 1.00 83.00 132 ILE A CA 1
ATOM 914 C C . ILE A 1 132 ? 12.817 -5.673 -12.182 1.00 83.00 132 ILE A C 1
ATOM 916 O O . ILE A 1 132 ? 11.844 -5.915 -12.892 1.00 83.00 132 ILE A O 1
ATOM 920 N N . LYS A 1 133 ? 13.743 -6.594 -11.894 1.00 86.06 133 LYS A N 1
ATOM 921 C CA . LYS A 1 133 ? 13.747 -7.951 -12.458 1.00 86.06 133 LYS A CA 1
ATOM 922 C C . LYS A 1 133 ? 12.453 -8.711 -12.171 1.00 86.06 133 LYS A C 1
ATOM 924 O O . LYS A 1 133 ? 11.950 -9.448 -13.019 1.00 86.06 133 LYS A O 1
ATOM 929 N N . THR A 1 134 ? 11.880 -8.528 -10.983 1.00 84.88 134 THR A N 1
ATOM 930 C CA . THR A 1 134 ? 10.603 -9.155 -10.621 1.00 84.88 134 THR A CA 1
ATOM 931 C C . THR A 1 134 ? 9.448 -8.566 -11.436 1.00 84.88 134 THR A C 1
ATOM 933 O O . THR A 1 134 ? 8.633 -9.326 -11.954 1.00 84.88 134 THR A O 1
ATOM 936 N N . ALA A 1 135 ? 9.405 -7.241 -11.606 1.00 81.31 135 ALA A N 1
ATOM 937 C CA . ALA A 1 135 ? 8.333 -6.538 -12.315 1.00 81.31 135 ALA A CA 1
ATOM 938 C C . ALA A 1 135 ? 8.386 -6.704 -13.846 1.00 81.31 135 ALA A C 1
ATOM 940 O O . ALA A 1 135 ? 7.346 -6.835 -14.496 1.00 81.31 135 ALA A O 1
ATOM 941 N N . THR A 1 136 ? 9.579 -6.686 -14.441 1.00 79.31 136 THR A N 1
ATOM 942 C CA . THR A 1 136 ? 9.763 -6.678 -15.904 1.00 79.31 136 THR A CA 1
ATOM 943 C C . THR A 1 136 ? 10.194 -8.032 -16.452 1.00 79.31 136 THR A C 1
ATOM 945 O O . THR A 1 136 ? 9.779 -8.405 -17.545 1.00 79.31 136 THR A O 1
ATOM 948 N N . GLY A 1 137 ? 10.967 -8.796 -15.682 1.00 70.50 137 GLY A N 1
ATOM 949 C CA . GLY A 1 137 ? 11.543 -10.064 -16.117 1.00 70.50 137 GLY A CA 1
ATOM 950 C C . GLY A 1 137 ? 12.811 -10.009 -16.922 1.00 70.50 137 GLY A C 1
ATOM 951 O O . GLY A 1 137 ? 13.223 -11.061 -17.406 1.00 70.50 137 GLY A O 1
ATOM 952 N N . LEU A 1 138 ? 13.408 -8.826 -16.993 1.00 64.12 138 LEU A N 1
ATOM 953 C CA . LEU A 1 138 ? 14.716 -8.564 -17.570 1.00 64.12 138 LEU A CA 1
ATOM 954 C C . LEU A 1 138 ? 15.786 -8.555 -16.472 1.00 64.12 138 LEU A C 1
ATOM 956 O O . LEU A 1 138 ? 15.477 -8.085 -15.351 1.00 64.12 138 LEU A O 1
#